Protein AF-A0A3D4M1Z3-F1 (afdb_monomer_lite)

Sequence (120 aa):
MRFWILLCAFPLLVLTSSMHLNQAAPEGEWHFAAIHNGVKFYWREDPSWHFLEIKAENSSVSYINYEYGFTVWVGTSAVYSGKNQWVRLRSRDKNIIRISKEFQGITRVKLENIKVERYS

Foldseek 3Di:
DDDPPPPVVVVVVVVVVVVVQQDQDDAPDWAWADADPQKTKTWHQHPVNFWIKIWIADQDFQKKWKWKKKWWDARNDTDDIDGTDTDMDGNPDRDIDIDGDDDDRTRHMYIHPMDMDTDD

Radius of gyration: 20.13 Å; chains: 1; bounding box: 66×42×36 Å

Structure (mmCIF, N/CA/C/O backbone):
data_AF-A0A3D4M1Z3-F1
#
_entry.id   AF-A0A3D4M1Z3-F1
#
loop_
_atom_site.group_PDB
_atom_site.id
_atom_site.type_symbol
_atom_site.label_atom_id
_atom_site.label_alt_id
_atom_site.label_comp_id
_atom_site.label_asym_id
_atom_site.label_entity_id
_atom_site.label_seq_id
_atom_site.pdbx_PDB_ins_code
_atom_site.Cartn_x
_atom_site.Cartn_y
_atom_site.Cartn_z
_atom_site.occupancy
_atom_site.B_iso_or_equiv
_atom_site.auth_seq_id
_atom_site.auth_comp_id
_atom_site.auth_asym_id
_atom_site.auth_atom_id
_atom_site.pdbx_PDB_model_num
ATOM 1 N N . MET A 1 1 ? 51.719 29.929 -4.946 1.00 41.12 1 MET A N 1
ATOM 2 C CA . MET A 1 1 ? 51.054 29.075 -5.958 1.00 41.12 1 MET A CA 1
ATOM 3 C C . MET A 1 1 ? 50.302 27.913 -5.292 1.00 41.12 1 MET A C 1
ATOM 5 O O . MET A 1 1 ? 50.849 26.824 -5.280 1.00 41.12 1 MET A O 1
ATOM 9 N N . ARG A 1 2 ? 49.104 28.108 -4.704 1.00 51.78 2 ARG A N 1
ATOM 10 C CA . ARG A 1 2 ? 48.219 27.024 -4.187 1.00 51.78 2 ARG A CA 1
ATOM 11 C C . ARG A 1 2 ? 46.775 27.550 -3.999 1.00 51.78 2 ARG A C 1
ATOM 13 O O . ARG A 1 2 ? 46.445 27.929 -2.888 1.00 51.78 2 ARG A O 1
ATOM 20 N N . PHE A 1 3 ? 45.950 27.673 -5.053 1.00 53.94 3 PHE A N 1
ATOM 21 C CA . PHE A 1 3 ? 44.550 28.157 -4.909 1.00 53.94 3 PHE A CA 1
ATOM 22 C C . PHE A 1 3 ? 43.588 27.766 -6.062 1.00 53.94 3 PHE A C 1
ATOM 24 O O . PHE A 1 3 ? 42.717 28.543 -6.428 1.00 53.94 3 PHE A O 1
ATOM 31 N N . TRP A 1 4 ? 43.728 26.570 -6.656 1.00 52.28 4 TRP A N 1
ATOM 32 C CA . TRP A 1 4 ? 42.890 26.150 -7.805 1.00 52.28 4 TRP A CA 1
ATOM 33 C C . TRP A 1 4 ? 42.293 24.733 -7.711 1.00 52.28 4 TRP A C 1
ATOM 35 O O . TRP A 1 4 ? 41.740 24.242 -8.686 1.00 52.28 4 TRP A O 1
ATOM 45 N N . ILE A 1 5 ? 42.370 24.060 -6.557 1.00 58.66 5 ILE A N 1
ATOM 46 C CA . ILE A 1 5 ? 41.880 22.669 -6.422 1.00 58.66 5 ILE A CA 1
ATOM 47 C C . ILE A 1 5 ? 40.444 22.601 -5.865 1.00 58.66 5 ILE A C 1
ATOM 49 O O . ILE A 1 5 ? 39.754 21.608 -6.065 1.00 58.66 5 ILE A O 1
ATOM 53 N N . LEU A 1 6 ? 39.931 23.668 -5.239 1.00 53.19 6 LEU A N 1
ATOM 54 C CA . LEU A 1 6 ? 38.596 23.634 -4.621 1.00 53.19 6 LEU A CA 1
ATOM 55 C C . LEU A 1 6 ? 37.416 23.923 -5.567 1.00 53.19 6 LEU A C 1
ATOM 57 O O . LEU A 1 6 ? 36.280 23.663 -5.184 1.00 53.19 6 LEU A O 1
ATOM 61 N N . LEU A 1 7 ? 37.641 24.417 -6.791 1.00 53.91 7 LEU A N 1
ATOM 62 C CA . LEU A 1 7 ? 36.534 24.812 -7.679 1.00 53.91 7 LEU A CA 1
ATOM 63 C C . LEU A 1 7 ? 35.948 23.659 -8.518 1.00 53.91 7 LEU A C 1
ATOM 65 O O . LEU A 1 7 ? 34.826 23.770 -9.002 1.00 53.91 7 LEU A O 1
ATOM 69 N N . CYS A 1 8 ? 36.661 22.536 -8.660 1.00 54.31 8 CYS A N 1
ATOM 70 C CA . CYS A 1 8 ? 36.213 21.401 -9.484 1.00 54.31 8 CYS A CA 1
ATOM 71 C C . CYS A 1 8 ? 35.413 20.337 -8.713 1.00 54.31 8 CYS A C 1
ATOM 73 O O . CYS A 1 8 ? 34.845 19.441 -9.331 1.00 54.31 8 CYS A O 1
ATOM 75 N N . ALA A 1 9 ? 35.343 20.419 -7.380 1.00 54.28 9 ALA A N 1
ATOM 76 C CA . ALA A 1 9 ? 34.609 19.452 -6.555 1.00 54.28 9 ALA A CA 1
ATOM 77 C C . ALA A 1 9 ? 33.126 19.820 -6.351 1.00 54.28 9 ALA A C 1
ATOM 79 O O . ALA A 1 9 ? 32.312 18.960 -6.021 1.00 54.28 9 ALA A O 1
ATOM 80 N N . PHE A 1 10 ? 32.753 21.084 -6.573 1.00 51.66 10 PHE A N 1
ATOM 81 C CA . PHE A 1 10 ? 31.388 21.568 -6.353 1.00 51.66 10 PHE A CA 1
ATOM 82 C C . PHE A 1 10 ? 30.344 21.051 -7.371 1.00 51.66 10 PHE A C 1
ATOM 84 O O . PHE A 1 10 ? 29.249 20.697 -6.941 1.00 51.66 10 PHE A O 1
ATOM 91 N N . PRO A 1 11 ? 30.633 20.910 -8.684 1.00 51.91 11 PRO A N 1
ATOM 92 C CA . PRO A 1 11 ? 29.634 20.410 -9.631 1.00 51.91 11 PRO A CA 1
ATOM 93 C C . PRO A 1 11 ? 29.383 18.896 -9.527 1.00 51.91 11 PRO A C 1
ATOM 95 O O . PRO A 1 11 ? 28.289 18.440 -9.849 1.00 51.91 11 PRO A O 1
ATOM 98 N N . LEU A 1 12 ? 30.346 18.109 -9.029 1.00 51.38 12 LEU A N 1
ATOM 99 C CA . LEU A 1 12 ? 30.178 16.657 -8.854 1.00 51.38 12 LEU A CA 1
ATOM 100 C C . LEU A 1 12 ? 29.260 16.297 -7.672 1.00 51.38 12 LEU A C 1
ATOM 102 O O . LEU A 1 12 ? 28.580 15.276 -7.723 1.00 51.38 12 LEU A O 1
ATOM 106 N N . LEU A 1 13 ? 29.177 17.151 -6.647 1.00 50.81 13 LEU A N 1
ATOM 107 C CA . LEU A 1 13 ? 28.270 16.965 -5.504 1.00 50.81 13 LEU A CA 1
ATOM 108 C C . LEU A 1 13 ? 26.805 17.317 -5.819 1.00 50.81 13 LEU A C 1
ATOM 110 O O . LEU A 1 13 ? 25.902 16.843 -5.134 1.00 50.81 13 LEU A O 1
ATOM 114 N N . VAL A 1 14 ? 26.546 18.112 -6.863 1.00 53.59 14 VAL A N 1
ATOM 115 C CA . VAL A 1 14 ? 25.174 18.464 -7.282 1.00 53.59 14 VAL A CA 1
ATOM 116 C C . VAL A 1 14 ? 24.534 17.348 -8.124 1.00 53.59 14 VAL A C 1
ATOM 118 O O . VAL A 1 14 ? 23.316 17.195 -8.126 1.00 53.59 14 VAL A O 1
ATOM 121 N N . LEU A 1 15 ? 25.334 16.511 -8.795 1.00 49.81 15 LEU A N 1
ATOM 122 C CA . LEU A 1 15 ? 24.823 15.404 -9.616 1.00 49.81 15 LEU A CA 1
ATOM 123 C C . LEU A 1 15 ? 24.360 14.187 -8.799 1.00 49.81 15 LEU A C 1
ATOM 125 O O . LEU A 1 15 ? 23.435 13.495 -9.221 1.00 49.81 15 LEU A O 1
ATOM 129 N N . THR A 1 16 ? 24.936 13.928 -7.621 1.00 51.72 16 THR A N 1
ATOM 130 C CA . THR A 1 16 ? 24.569 12.745 -6.818 1.00 51.72 16 THR A CA 1
ATOM 131 C C . THR A 1 16 ? 23.274 12.919 -6.025 1.00 51.72 16 THR A C 1
ATOM 133 O O . THR A 1 16 ? 22.585 11.934 -5.772 1.00 51.72 16 THR A O 1
ATOM 136 N N . SER A 1 17 ? 22.867 14.149 -5.696 1.00 46.12 17 SER A N 1
ATOM 137 C CA . SER A 1 17 ? 21.604 14.412 -4.983 1.00 46.12 17 SER A CA 1
ATOM 138 C C . SER A 1 17 ? 20.357 14.178 -5.849 1.00 46.12 17 SER A C 1
ATOM 140 O O . SER A 1 17 ? 19.280 13.910 -5.321 1.00 46.12 17 SER A O 1
ATOM 142 N N . SER A 1 18 ? 20.505 14.198 -7.177 1.00 43.78 18 SER A N 1
ATOM 143 C CA . SER A 1 18 ? 19.412 13.941 -8.129 1.00 43.78 18 SER A CA 1
ATOM 144 C C . SER A 1 18 ? 19.185 12.448 -8.400 1.00 43.78 18 SER A C 1
ATOM 146 O O . SER A 1 18 ? 18.124 12.057 -8.882 1.00 43.78 18 SER A O 1
ATOM 148 N N . MET A 1 19 ? 20.164 11.593 -8.080 1.00 42.66 19 MET A N 1
ATOM 149 C CA . MET A 1 19 ? 20.094 10.146 -8.325 1.00 42.66 19 MET A CA 1
ATOM 150 C C . MET A 1 19 ? 19.332 9.366 -7.242 1.00 42.66 19 MET A C 1
ATOM 152 O O . MET A 1 19 ? 19.122 8.166 -7.385 1.00 42.66 19 MET A O 1
ATOM 156 N N . HIS A 1 20 ? 18.859 10.028 -6.183 1.00 46.31 20 HIS A N 1
ATOM 157 C CA . HIS A 1 20 ? 18.032 9.402 -5.141 1.00 46.31 20 HIS A CA 1
ATOM 158 C C . HIS A 1 20 ? 16.519 9.496 -5.388 1.00 46.31 20 HIS A C 1
ATOM 160 O O . HIS A 1 20 ? 15.736 9.112 -4.525 1.00 46.31 20 HIS A O 1
ATOM 166 N N . LEU A 1 21 ? 16.080 9.989 -6.551 1.00 48.12 21 LEU A N 1
ATOM 167 C CA . LEU A 1 21 ? 14.688 10.416 -6.740 1.00 48.12 21 LEU A CA 1
ATOM 168 C C . LEU A 1 21 ? 13.778 9.479 -7.543 1.00 48.12 21 LEU A C 1
ATOM 170 O O . LEU A 1 21 ? 12.629 9.832 -7.771 1.00 48.12 21 LEU A O 1
ATOM 174 N N . ASN A 1 22 ? 14.225 8.287 -7.938 1.00 45.84 22 ASN A N 1
ATOM 175 C CA . ASN A 1 22 ? 13.355 7.305 -8.606 1.00 45.84 22 ASN A CA 1
ATOM 176 C C . ASN A 1 22 ? 13.859 5.870 -8.409 1.00 45.84 22 ASN A C 1
ATOM 178 O O . ASN A 1 22 ? 13.903 5.079 -9.350 1.00 45.84 22 ASN A O 1
ATOM 182 N N . GLN A 1 23 ? 14.287 5.520 -7.196 1.00 56.81 23 GLN A N 1
ATOM 183 C CA . GLN A 1 23 ? 14.543 4.112 -6.925 1.00 56.81 23 GLN A CA 1
ATOM 184 C C . GLN A 1 23 ? 13.189 3.400 -6.850 1.00 56.81 23 GLN A C 1
ATOM 186 O O . GLN A 1 23 ? 12.372 3.702 -5.979 1.00 56.81 23 GLN A O 1
ATOM 191 N N . ALA A 1 24 ? 12.933 2.513 -7.817 1.00 59.75 24 ALA A N 1
ATOM 192 C CA . ALA A 1 24 ? 11.803 1.596 -7.762 1.00 59.75 24 ALA A CA 1
ATOM 193 C C . ALA A 1 24 ? 11.844 0.856 -6.424 1.00 59.75 24 ALA A C 1
ATOM 195 O O . ALA A 1 24 ? 12.926 0.506 -5.938 1.00 59.75 24 ALA A O 1
ATOM 196 N N . ALA A 1 25 ? 10.680 0.690 -5.802 1.00 65.69 25 ALA A N 1
ATOM 197 C CA . ALA A 1 25 ? 10.613 0.067 -4.496 1.00 65.69 25 ALA A CA 1
ATOM 198 C C . ALA A 1 25 ? 11.168 -1.367 -4.615 1.00 65.69 25 ALA A C 1
ATOM 200 O O . ALA A 1 25 ? 10.724 -2.094 -5.506 1.00 65.69 25 ALA A O 1
ATOM 201 N N . PRO A 1 26 ? 12.153 -1.771 -3.791 1.00 65.75 26 PRO A N 1
ATOM 202 C CA . PRO A 1 26 ? 12.731 -3.103 -3.889 1.00 65.75 26 PRO A CA 1
ATOM 203 C C . PRO A 1 26 ? 11.647 -4.175 -3.728 1.00 65.75 26 PRO A C 1
ATOM 205 O O . PRO A 1 26 ? 10.766 -4.080 -2.866 1.00 65.75 26 PRO A O 1
ATOM 208 N N . GLU A 1 27 ? 11.702 -5.166 -4.614 1.00 68.94 27 GLU A N 1
ATOM 209 C CA . GLU A 1 27 ? 10.706 -6.227 -4.755 1.00 68.94 27 GLU A CA 1
ATOM 210 C C . GLU A 1 27 ? 10.587 -7.087 -3.493 1.00 68.94 27 GLU A C 1
ATOM 212 O O . GLU A 1 27 ? 11.559 -7.324 -2.777 1.00 68.94 27 GLU A O 1
ATOM 217 N N . GLY A 1 28 ? 9.378 -7.586 -3.216 1.00 75.88 28 GLY A N 1
ATOM 218 C CA . GLY A 1 28 ? 9.116 -8.498 -2.098 1.00 75.88 28 GLY A CA 1
ATOM 219 C C . GLY A 1 28 ? 9.141 -7.862 -0.699 1.00 75.88 28 GLY A C 1
ATOM 220 O O . GLY A 1 28 ? 8.600 -8.460 0.244 1.00 75.88 28 GLY A O 1
ATOM 22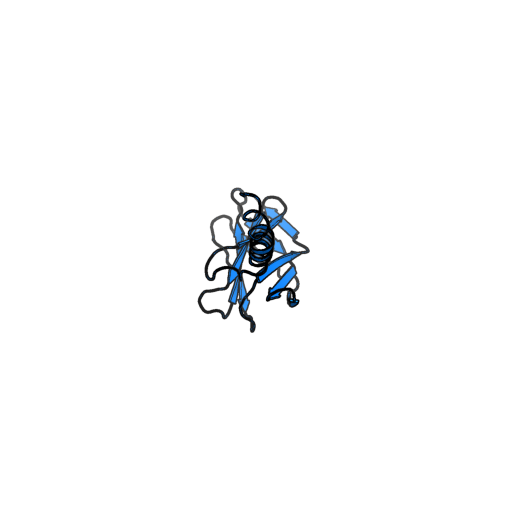1 N N . GLU A 1 29 ? 9.687 -6.653 -0.554 1.00 85.81 29 GLU A N 1
ATOM 222 C CA . GLU A 1 29 ? 9.714 -5.898 0.699 1.00 85.81 29 GLU A CA 1
ATOM 223 C C . GLU A 1 29 ? 8.428 -5.100 0.930 1.00 85.81 29 GLU A C 1
ATOM 225 O O . GLU A 1 29 ? 7.815 -4.576 0.005 1.00 85.81 29 GLU A O 1
ATOM 230 N N . TRP A 1 30 ? 8.006 -5.009 2.194 1.00 88.88 30 TRP A N 1
ATOM 231 C CA . TRP A 1 30 ? 6.840 -4.219 2.585 1.00 88.88 30 TRP A CA 1
ATOM 232 C C . TRP A 1 30 ? 7.199 -2.742 2.714 1.00 88.88 30 TRP A C 1
ATOM 234 O O . TRP A 1 30 ? 7.969 -2.350 3.589 1.00 88.88 30 TRP A O 1
ATOM 244 N N . HIS A 1 31 ? 6.542 -1.918 1.910 1.00 90.12 31 HIS A N 1
ATOM 245 C CA . HIS A 1 31 ? 6.688 -0.471 1.886 1.00 90.12 31 HIS A CA 1
ATOM 246 C C . HIS A 1 31 ? 5.539 0.192 2.631 1.00 90.12 31 HIS A C 1
ATOM 248 O O . HIS A 1 31 ? 4.377 -0.192 2.491 1.00 90.12 31 HIS A O 1
ATOM 254 N N . PHE A 1 32 ? 5.842 1.206 3.436 1.00 88.50 32 PHE A N 1
ATOM 255 C CA . PHE A 1 32 ? 4.810 1.960 4.140 1.00 88.50 32 PHE A CA 1
ATOM 256 C C . PHE A 1 32 ? 3.957 2.762 3.148 1.00 88.50 32 PHE A C 1
ATOM 258 O O . PHE A 1 32 ? 4.484 3.483 2.302 1.00 88.50 32 PHE A O 1
ATOM 265 N N . ALA A 1 33 ? 2.634 2.653 3.271 1.00 87.62 33 ALA A N 1
ATOM 266 C CA . ALA A 1 33 ? 1.681 3.409 2.462 1.00 87.62 33 ALA A CA 1
ATOM 267 C C . ALA A 1 33 ? 1.034 4.550 3.255 1.00 87.62 33 ALA A C 1
ATOM 269 O O . ALA A 1 33 ? 1.012 5.692 2.796 1.00 87.62 33 ALA A O 1
ATOM 270 N N . ALA A 1 34 ? 0.449 4.235 4.414 1.00 87.69 34 ALA A N 1
ATOM 271 C CA . ALA A 1 34 ? -0.342 5.186 5.188 1.00 87.69 34 ALA A CA 1
ATOM 272 C C . ALA A 1 34 ? -0.567 4.713 6.63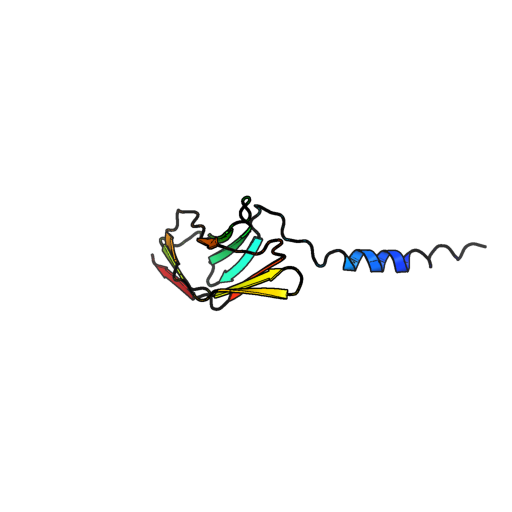0 1.00 87.69 34 ALA A C 1
ATOM 274 O O . ALA A 1 34 ? -0.445 3.531 6.951 1.00 87.69 34 ALA A O 1
ATOM 275 N N . ILE A 1 35 ? -0.976 5.642 7.492 1.00 89.31 35 ILE A N 1
ATOM 276 C CA . ILE A 1 35 ? -1.538 5.344 8.809 1.00 89.31 35 ILE A CA 1
ATOM 277 C C . ILE A 1 35 ? -2.888 6.045 8.936 1.00 89.31 35 ILE A C 1
ATOM 279 O O . ILE A 1 35 ? -3.012 7.223 8.606 1.00 89.31 35 ILE A O 1
ATOM 283 N N . HIS A 1 36 ? -3.906 5.324 9.399 1.00 86.94 36 HIS A N 1
ATOM 284 C CA . HIS A 1 36 ? -5.235 5.891 9.606 1.00 86.94 36 HIS A CA 1
ATOM 285 C C . HIS A 1 36 ? -5.912 5.257 10.815 1.00 86.94 36 HIS A C 1
ATOM 287 O O . HIS A 1 36 ? -5.936 4.033 10.939 1.00 86.94 36 HIS A O 1
ATOM 293 N N . ASN A 1 37 ? -6.437 6.090 11.720 1.00 85.25 37 ASN A N 1
ATOM 294 C CA . ASN A 1 37 ? -7.040 5.664 12.985 1.00 85.25 37 ASN A CA 1
ATOM 295 C C . ASN A 1 37 ? -6.201 4.596 13.702 1.00 85.25 37 ASN A C 1
ATOM 297 O O . ASN A 1 37 ? -6.750 3.601 14.140 1.00 85.25 37 ASN A O 1
ATOM 301 N N . GLY A 1 38 ? -4.871 4.744 13.760 1.00 81.69 38 GLY A N 1
ATOM 302 C CA . GLY A 1 38 ? -3.961 3.790 14.413 1.00 81.69 38 GLY A CA 1
ATOM 303 C C . GLY A 1 38 ? -3.741 2.450 13.691 1.00 81.69 38 GLY A C 1
ATOM 304 O O . GLY A 1 38 ? -3.055 1.592 14.237 1.00 81.69 38 GLY A O 1
ATOM 305 N N . VAL A 1 39 ? -4.297 2.252 12.492 1.00 83.25 39 VAL A N 1
ATOM 306 C CA . VAL A 1 39 ? -3.996 1.112 11.610 1.00 83.25 39 VAL A CA 1
ATOM 307 C C . VAL A 1 39 ? -2.903 1.520 10.632 1.00 83.25 39 VAL A C 1
ATOM 309 O O . VAL A 1 39 ? -3.016 2.560 9.979 1.00 83.25 39 VAL A O 1
ATOM 312 N N . LYS A 1 40 ? -1.842 0.715 10.542 1.00 87.88 40 LYS A N 1
ATOM 313 C CA . LYS A 1 40 ? -0.744 0.932 9.594 1.00 87.88 40 LYS A CA 1
ATOM 314 C C . LYS A 1 40 ? -0.992 0.122 8.334 1.00 87.88 40 LYS A C 1
ATOM 316 O O . LYS A 1 40 ? -1.306 -1.061 8.417 1.00 87.88 40 LYS A O 1
ATOM 321 N N . PHE A 1 41 ? -0.823 0.755 7.185 1.00 87.25 41 PHE A N 1
ATOM 322 C CA . PHE A 1 41 ? -0.987 0.132 5.885 1.00 87.25 41 PHE A CA 1
ATOM 323 C C . PHE A 1 41 ? 0.345 0.069 5.160 1.00 87.25 41 PHE A C 1
ATOM 325 O O . PHE A 1 41 ? 1.102 1.044 5.118 1.00 87.25 41 PHE A O 1
ATOM 332 N N . TYR A 1 42 ? 0.584 -1.082 4.555 1.00 90.12 42 TYR A N 1
ATOM 333 C CA . TYR A 1 42 ? 1.775 -1.396 3.795 1.00 90.12 42 TYR A CA 1
ATOM 334 C C . TYR A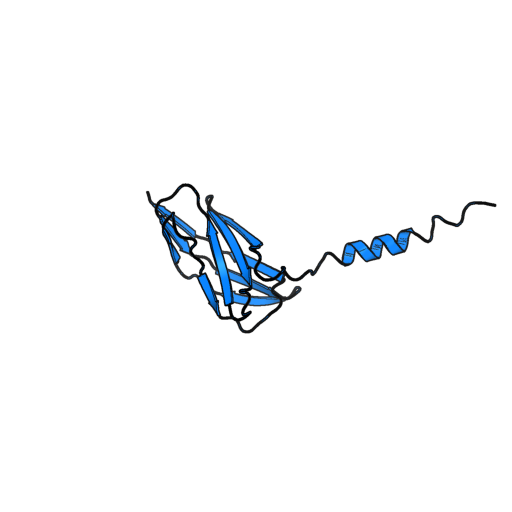 1 42 ? 1.375 -1.944 2.436 1.00 90.12 42 TYR A C 1
ATOM 336 O O . TYR A 1 42 ? 0.292 -2.509 2.277 1.00 90.12 42 TYR A O 1
ATOM 344 N N . TRP A 1 43 ? 2.269 -1.811 1.472 1.00 90.25 43 TRP A N 1
ATOM 345 C CA . TRP A 1 43 ? 2.124 -2.414 0.162 1.00 90.25 43 TRP A CA 1
ATOM 346 C C . TRP A 1 43 ? 3.429 -3.076 -0.260 1.00 90.25 43 TRP A C 1
ATOM 348 O O . TRP A 1 43 ? 4.493 -2.717 0.236 1.00 90.25 43 TRP A O 1
ATOM 358 N N . ARG A 1 44 ? 3.356 -4.041 -1.167 1.00 89.25 44 ARG A N 1
ATOM 359 C CA . ARG A 1 44 ? 4.532 -4.582 -1.844 1.00 89.25 44 ARG A CA 1
ATOM 360 C C . ARG A 1 44 ? 4.172 -5.110 -3.214 1.00 89.25 44 ARG A C 1
ATOM 362 O O . ARG A 1 44 ? 3.032 -5.499 -3.460 1.00 89.25 44 ARG A O 1
ATOM 369 N N . GLU A 1 45 ? 5.161 -5.156 -4.085 1.00 86.06 45 GLU A N 1
ATOM 370 C CA . GLU A 1 45 ? 5.064 -5.911 -5.326 1.00 86.06 45 GLU A CA 1
ATOM 371 C C . GLU A 1 45 ? 5.289 -7.395 -5.008 1.00 86.06 45 GLU A C 1
ATOM 373 O O . GLU A 1 45 ? 6.264 -7.747 -4.336 1.00 86.06 45 GLU A O 1
ATOM 378 N N . ASP A 1 46 ? 4.344 -8.253 -5.407 1.00 84.50 46 ASP A N 1
ATOM 379 C CA . ASP A 1 46 ? 4.500 -9.698 -5.242 1.00 84.50 46 ASP A CA 1
ATOM 380 C C . ASP A 1 46 ? 5.716 -10.188 -6.052 1.00 84.50 46 ASP A C 1
ATOM 382 O O . ASP A 1 46 ? 5.901 -9.716 -7.174 1.00 84.50 46 ASP A O 1
ATOM 386 N N . PRO A 1 47 ? 6.519 -11.150 -5.554 1.00 78.12 47 PRO A N 1
ATOM 387 C CA . PRO A 1 47 ? 7.690 -11.651 -6.279 1.00 78.12 47 PRO A CA 1
ATOM 388 C C . PRO A 1 47 ? 7.383 -12.295 -7.637 1.00 78.12 47 PRO A C 1
ATOM 390 O O . PRO A 1 47 ? 8.283 -12.428 -8.460 1.00 78.12 47 PRO A O 1
ATOM 393 N N . SER A 1 48 ? 6.138 -12.721 -7.888 1.00 80.12 48 SER A N 1
ATOM 394 C CA . SER A 1 48 ? 5.702 -13.192 -9.211 1.00 80.12 48 SER A CA 1
ATOM 395 C C . SER A 1 48 ? 5.310 -12.054 -10.161 1.00 80.12 48 SER A C 1
ATOM 397 O O . SER A 1 48 ? 4.970 -12.314 -11.308 1.00 80.12 48 SER A O 1
ATOM 399 N N . TRP A 1 49 ? 5.349 -10.798 -9.702 1.00 74.38 49 TRP A N 1
ATOM 400 C CA . TRP A 1 49 ? 5.035 -9.565 -10.439 1.00 74.38 49 TRP A CA 1
ATOM 401 C C . TRP A 1 49 ? 3.587 -9.420 -10.917 1.00 74.38 49 TRP A C 1
ATOM 403 O O . TRP A 1 49 ? 3.201 -8.367 -11.425 1.00 74.38 49 TRP A O 1
ATOM 413 N N . HIS A 1 50 ? 2.753 -10.437 -10.717 1.00 81.88 50 HIS A N 1
ATOM 414 C CA . HIS A 1 50 ? 1.361 -10.440 -11.160 1.00 81.88 50 HIS A CA 1
ATOM 415 C C . HIS A 1 50 ? 0.427 -9.649 -10.242 1.00 81.88 50 HIS A C 1
ATOM 417 O O . HIS A 1 50 ? -0.667 -9.258 -10.656 1.00 81.88 50 HIS A O 1
ATOM 423 N N . PHE A 1 51 ? 0.849 -9.401 -8.999 1.00 82.81 51 PHE A N 1
ATOM 424 C CA . PHE A 1 51 ? -0.003 -8.811 -7.977 1.00 82.81 51 PHE A CA 1
ATOM 425 C C . PHE A 1 51 ? 0.665 -7.636 -7.263 1.00 82.81 51 PHE A C 1
ATOM 427 O O . PHE A 1 51 ? 1.861 -7.638 -6.973 1.00 82.81 51 PHE A O 1
ATOM 434 N N . LEU A 1 52 ? -0.147 -6.633 -6.938 1.00 83.12 52 LEU A N 1
ATOM 435 C CA . LEU A 1 52 ? 0.124 -5.683 -5.867 1.00 83.12 52 LEU A CA 1
ATOM 436 C C . LEU A 1 52 ? -0.495 -6.230 -4.581 1.00 83.12 52 LEU A C 1
ATOM 438 O O . LEU A 1 52 ? -1.692 -6.518 -4.540 1.00 83.12 52 LEU A O 1
ATOM 442 N N . GLU A 1 53 ? 0.310 -6.350 -3.535 1.00 86.62 53 GLU A N 1
ATOM 443 C CA . GLU A 1 53 ? -0.141 -6.804 -2.229 1.00 86.62 53 GLU A CA 1
ATOM 444 C C . GLU A 1 53 ? -0.309 -5.620 -1.275 1.00 86.62 53 GLU A C 1
ATOM 446 O O . GLU A 1 53 ? 0.586 -4.788 -1.163 1.00 86.62 53 GLU A O 1
ATOM 451 N N . ILE A 1 54 ? -1.438 -5.547 -0.565 1.00 84.88 54 ILE A N 1
ATOM 452 C CA . ILE A 1 54 ? -1.705 -4.531 0.463 1.00 84.88 54 ILE A CA 1
ATOM 453 C C . ILE A 1 54 ? -2.006 -5.231 1.783 1.00 84.88 54 ILE A C 1
ATOM 455 O O . ILE A 1 54 ? -2.848 -6.127 1.848 1.00 84.88 54 ILE A O 1
ATOM 459 N N . LYS A 1 55 ? -1.331 -4.799 2.846 1.00 86.12 55 LYS A N 1
ATOM 460 C CA . LYS A 1 55 ? -1.461 -5.344 4.198 1.00 86.12 55 LYS A CA 1
ATOM 461 C C . LYS A 1 55 ? -1.816 -4.239 5.173 1.00 86.12 55 LYS A C 1
ATOM 463 O O . LYS A 1 55 ? -1.220 -3.166 5.143 1.00 86.12 55 LYS A O 1
ATOM 468 N N . ALA A 1 56 ? -2.741 -4.530 6.079 1.00 83.19 56 ALA A N 1
ATOM 469 C CA . ALA A 1 56 ? -3.011 -3.689 7.234 1.00 83.19 56 ALA A CA 1
ATOM 470 C C . ALA A 1 56 ? -2.523 -4.381 8.515 1.00 83.19 56 ALA A C 1
ATOM 472 O O . ALA A 1 56 ? -2.726 -5.580 8.701 1.00 83.19 56 ALA A O 1
ATOM 473 N N . GLU A 1 57 ? -1.886 -3.623 9.401 1.00 82.75 57 GLU A N 1
ATOM 474 C CA . GLU A 1 57 ? -1.437 -4.077 10.714 1.00 82.75 57 GLU A CA 1
ATOM 475 C C . GLU A 1 57 ? -2.125 -3.270 11.816 1.00 82.75 57 GLU A C 1
ATOM 477 O O . GLU A 1 57 ? -2.164 -2.034 11.784 1.00 82.75 57 GLU A O 1
ATOM 482 N N . ASN A 1 58 ? -2.664 -3.979 12.809 1.00 72.56 58 ASN A N 1
ATOM 483 C CA . ASN A 1 58 ? -3.280 -3.396 13.993 1.00 72.56 58 ASN A CA 1
ATOM 484 C C . ASN A 1 58 ? -3.015 -4.306 15.200 1.00 72.56 58 ASN A C 1
ATOM 486 O O . ASN A 1 58 ? -3.266 -5.504 15.128 1.00 72.56 58 ASN A O 1
ATOM 490 N N . SER A 1 59 ? -2.500 -3.745 16.295 1.00 60.78 59 SER A N 1
ATOM 491 C CA . SER A 1 59 ? -2.061 -4.500 17.474 1.00 60.78 59 SER A CA 1
ATOM 492 C C . SER A 1 59 ? -3.125 -4.663 18.566 1.00 60.78 59 SER A C 1
ATOM 494 O O . SER A 1 59 ? -2.847 -5.330 19.558 1.00 60.78 59 SER A O 1
ATOM 496 N N . SER A 1 60 ? -4.318 -4.065 18.435 1.00 64.50 60 SER A N 1
ATOM 497 C CA . SER A 1 60 ? -5.245 -3.933 19.576 1.00 64.50 60 SER A CA 1
ATOM 498 C C . SER A 1 60 ? -6.735 -4.187 19.304 1.00 64.50 60 SER A C 1
ATOM 500 O O . SER A 1 60 ? -7.551 -3.931 20.186 1.00 64.50 60 SER A O 1
ATOM 502 N N . VAL A 1 61 ? -7.132 -4.685 18.126 1.00 61.41 61 VAL A N 1
ATOM 503 C CA . VAL A 1 61 ? -8.560 -4.828 17.752 1.00 61.41 61 VAL A CA 1
ATOM 504 C C . VAL A 1 61 ? -8.867 -6.229 17.225 1.00 61.41 61 VAL A C 1
ATOM 506 O O . VAL A 1 61 ? -8.134 -6.697 16.358 1.00 61.41 61 VAL A O 1
ATOM 509 N N . SER A 1 62 ? -9.952 -6.863 17.700 1.00 66.06 62 SER A N 1
ATOM 510 C CA . SER A 1 62 ? -10.411 -8.212 17.312 1.00 66.06 62 SER A CA 1
ATOM 511 C C . SER A 1 62 ? -10.732 -8.328 15.821 1.00 66.06 62 SER A C 1
ATOM 513 O O . SER A 1 62 ? -10.354 -9.315 15.179 1.00 66.06 62 SER A O 1
ATOM 515 N N . TYR A 1 63 ? -11.382 -7.309 15.250 1.00 70.69 63 TYR A N 1
ATOM 516 C CA . TYR A 1 63 ? -11.583 -7.192 13.809 1.00 70.69 63 TYR A CA 1
ATOM 517 C C . TYR A 1 63 ? -11.637 -5.739 13.317 1.00 70.69 63 TYR A C 1
ATOM 519 O O . TYR A 1 63 ? -12.111 -4.841 14.014 1.00 70.69 63 TYR A O 1
ATOM 527 N N . ILE A 1 64 ? -11.146 -5.511 12.096 1.00 72.75 64 ILE A N 1
ATOM 528 C CA . ILE A 1 64 ? -11.245 -4.229 11.392 1.00 72.75 64 ILE A CA 1
ATOM 529 C C . ILE A 1 64 ? -11.932 -4.430 10.046 1.00 72.75 64 ILE A C 1
ATOM 531 O O . ILE A 1 64 ? -11.514 -5.274 9.257 1.00 72.75 64 ILE A O 1
ATOM 535 N N . ASN A 1 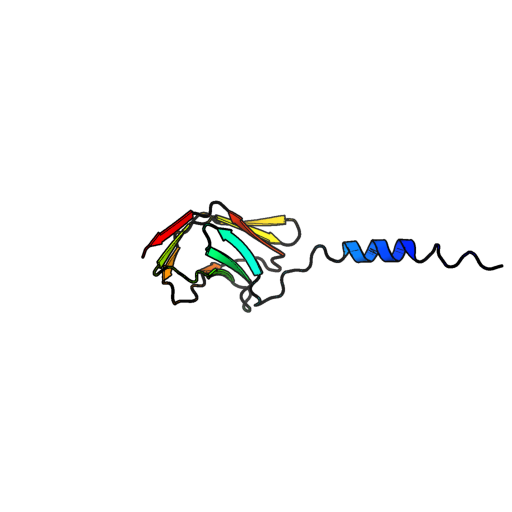65 ? -12.979 -3.659 9.773 1.00 82.19 65 ASN A N 1
ATOM 536 C CA . ASN A 1 65 ? -13.418 -3.445 8.399 1.00 82.19 65 ASN A CA 1
ATOM 537 C C . ASN A 1 65 ? -12.743 -2.172 7.912 1.00 82.19 65 ASN A C 1
ATOM 539 O O . ASN A 1 65 ? -12.709 -1.174 8.633 1.00 82.19 65 ASN A O 1
ATOM 543 N N . TYR A 1 66 ? -12.208 -2.191 6.703 1.00 75.88 66 TYR A N 1
ATOM 544 C CA . TYR A 1 66 ? -11.682 -0.979 6.110 1.00 75.88 66 TYR A CA 1
ATOM 545 C C . TYR A 1 66 ? -12.009 -0.896 4.629 1.00 75.88 66 TYR A C 1
ATOM 547 O O . TYR A 1 66 ? -12.039 -1.896 3.917 1.00 75.88 66 TYR A O 1
ATOM 555 N N . GLU A 1 67 ? -12.274 0.326 4.198 1.00 84.44 67 GLU A N 1
ATOM 556 C CA . GLU A 1 67 ? -12.515 0.714 2.817 1.00 84.44 67 GLU A CA 1
ATOM 557 C C . GLU A 1 67 ? -11.386 1.659 2.433 1.00 84.44 67 GLU A C 1
ATOM 559 O O . GLU A 1 67 ? -11.027 2.536 3.218 1.00 84.44 67 GLU A O 1
ATOM 564 N N . TYR A 1 68 ? -10.801 1.484 1.257 1.00 79.69 68 TYR A N 1
ATOM 565 C CA . TYR A 1 68 ? -9.783 2.402 0.768 1.00 79.69 68 TYR A CA 1
ATOM 566 C C . TYR A 1 68 ? -9.807 2.467 -0.755 1.00 79.69 68 TYR A C 1
ATOM 568 O O . TYR A 1 68 ? -10.029 1.467 -1.441 1.00 79.69 68 TYR A O 1
ATOM 576 N N . GLY A 1 69 ? -9.549 3.660 -1.274 1.00 85.44 69 GLY A N 1
ATOM 577 C CA . GLY A 1 69 ? -9.078 3.854 -2.632 1.00 85.44 69 GLY A CA 1
ATOM 578 C C . GLY A 1 69 ? -7.559 3.776 -2.652 1.00 85.44 69 GLY A C 1
ATOM 579 O O . GLY A 1 69 ? -6.886 3.969 -1.635 1.00 85.44 69 GLY A O 1
ATOM 580 N N . PHE A 1 70 ? -6.997 3.497 -3.815 1.00 86.50 70 PHE A N 1
ATOM 581 C CA . PHE A 1 70 ? -5.555 3.530 -3.988 1.00 86.50 70 PHE A CA 1
ATOM 582 C C . PHE A 1 70 ? -5.210 4.029 -5.376 1.00 86.50 70 PHE A C 1
ATOM 584 O O . PHE A 1 70 ? -5.933 3.776 -6.338 1.00 86.50 70 PHE A O 1
ATOM 591 N N . THR A 1 71 ? -4.078 4.710 -5.462 1.00 89.00 71 THR A N 1
ATOM 592 C CA . THR A 1 71 ? -3.449 5.073 -6.725 1.00 89.00 71 THR A CA 1
ATOM 593 C C . THR A 1 71 ? -2.038 4.492 -6.737 1.00 89.00 71 THR A C 1
ATOM 595 O O . THR A 1 71 ? -1.401 4.354 -5.687 1.00 89.00 71 THR A O 1
ATOM 598 N N . VAL A 1 72 ? -1.572 4.089 -7.912 1.00 87.31 72 VAL A N 1
ATOM 599 C CA . VAL A 1 72 ? -0.269 3.467 -8.133 1.00 87.31 72 VAL A CA 1
ATOM 600 C C . VAL A 1 72 ? 0.511 4.289 -9.145 1.00 87.31 72 VAL A C 1
ATOM 602 O O . VAL A 1 72 ? -0.042 4.725 -10.155 1.00 87.31 72 VAL A O 1
ATOM 605 N N . TRP A 1 73 ? 1.797 4.484 -8.873 1.00 89.88 73 TRP A N 1
ATOM 606 C CA . TRP A 1 73 ? 2.716 5.226 -9.724 1.00 89.88 73 TRP A CA 1
ATOM 607 C C . TRP A 1 73 ? 3.863 4.339 -10.200 1.00 89.88 73 TRP A C 1
ATOM 609 O O . TRP A 1 73 ? 4.375 3.509 -9.446 1.00 89.88 73 TRP A O 1
ATOM 619 N N . VAL A 1 74 ? 4.281 4.573 -11.443 1.00 87.75 74 VAL A N 1
ATOM 620 C CA . VAL A 1 74 ? 5.516 4.055 -12.042 1.00 87.75 74 VAL A CA 1
ATOM 621 C C . VAL A 1 74 ? 6.326 5.270 -12.490 1.00 87.75 74 VAL A C 1
ATOM 623 O O . VAL A 1 74 ? 5.852 6.098 -13.274 1.00 87.75 74 VAL A O 1
ATOM 626 N N . GLY A 1 75 ? 7.521 5.442 -11.923 1.00 86.06 75 GLY A N 1
ATOM 627 C CA . GLY A 1 75 ? 8.243 6.713 -12.005 1.00 86.06 75 GLY A CA 1
ATOM 628 C C . GLY A 1 75 ? 7.420 7.846 -11.383 1.00 86.06 75 GLY A C 1
ATOM 629 O O . GLY A 1 75 ? 7.001 7.762 -10.228 1.00 86.06 75 GLY A O 1
ATOM 630 N N . THR A 1 76 ? 7.153 8.891 -12.168 1.00 86.75 76 THR A N 1
ATOM 631 C CA . THR A 1 76 ? 6.341 10.056 -11.772 1.00 86.75 76 THR A CA 1
ATOM 632 C C . THR A 1 76 ? 4.890 9.993 -12.258 1.00 86.75 76 THR A C 1
ATOM 634 O O . THR A 1 76 ? 4.093 10.866 -11.914 1.00 86.75 76 THR A O 1
ATOM 637 N N . SER A 1 77 ? 4.524 8.972 -13.037 1.00 87.94 77 SER A N 1
ATOM 638 C CA . SER A 1 77 ? 3.207 8.870 -13.673 1.00 87.94 77 SER A CA 1
ATOM 639 C C . SER A 1 77 ? 2.274 7.970 -12.871 1.00 87.94 77 SER A C 1
ATOM 641 O O . SER A 1 77 ? 2.650 6.859 -12.501 1.00 87.94 77 SER A O 1
ATOM 643 N N . ALA A 1 78 ? 1.052 8.438 -12.612 1.00 88.19 78 ALA A N 1
ATOM 644 C CA . ALA A 1 78 ? -0.007 7.603 -12.052 1.00 88.19 78 ALA A CA 1
ATOM 645 C C . ALA A 1 78 ? -0.518 6.658 -13.146 1.00 88.19 78 ALA A C 1
ATOM 647 O O . ALA A 1 78 ? -0.979 7.119 -14.188 1.00 88.19 78 ALA A O 1
ATOM 648 N N . VAL A 1 79 ? -0.418 5.350 -12.918 1.00 87.81 79 VAL A N 1
ATOM 649 C CA . VAL A 1 79 ? -0.740 4.323 -13.925 1.00 87.81 79 VAL A CA 1
ATOM 650 C C . VAL A 1 79 ? -2.028 3.572 -13.623 1.00 87.81 79 VAL A C 1
ATOM 652 O O . VAL A 1 79 ? -2.616 2.973 -14.517 1.00 87.81 79 VAL A O 1
ATOM 655 N N . TYR A 1 80 ? -2.482 3.594 -12.370 1.00 83.19 80 TYR A N 1
ATOM 656 C CA . TYR A 1 80 ? -3.674 2.863 -11.969 1.00 83.19 80 TYR A CA 1
ATOM 657 C C . TYR A 1 80 ? -4.308 3.470 -10.726 1.00 83.19 80 TYR A C 1
ATOM 659 O O . TYR A 1 80 ? -3.604 3.834 -9.785 1.00 83.19 80 TYR A O 1
ATOM 667 N N . SER A 1 81 ? -5.638 3.525 -10.708 1.00 83.44 81 SER A N 1
ATOM 668 C CA . SER A 1 81 ? -6.419 3.924 -9.540 1.00 83.44 81 SER A CA 1
ATOM 669 C C . SER A 1 81 ? -7.582 2.958 -9.356 1.00 83.44 81 SER A C 1
ATOM 671 O O . SER A 1 81 ? -8.419 2.810 -10.244 1.00 83.44 81 SER A O 1
ATOM 673 N N . GLY A 1 82 ? -7.645 2.309 -8.197 1.00 76.38 82 GLY A N 1
ATOM 674 C CA . GLY A 1 82 ? -8.735 1.411 -7.831 1.00 76.38 82 GLY A CA 1
ATOM 675 C C . GLY A 1 82 ? -9.676 2.056 -6.818 1.00 76.38 82 GLY A C 1
ATOM 676 O O . GLY A 1 82 ? -9.242 2.793 -5.928 1.00 76.38 82 GLY A O 1
ATOM 677 N N . LYS A 1 83 ? -10.979 1.774 -6.946 1.00 72.62 83 LYS A N 1
ATOM 678 C CA . LYS A 1 83 ? -12.001 2.232 -5.994 1.00 72.62 83 LYS A CA 1
ATOM 679 C C . LYS A 1 83 ? -12.356 1.152 -4.969 1.00 72.62 83 LYS A C 1
ATOM 681 O O . LYS A 1 83 ? -12.557 -0.007 -5.316 1.00 72.62 83 LYS A O 1
ATOM 686 N N . ASN A 1 84 ? -12.457 1.619 -3.727 1.00 61.97 84 ASN A N 1
ATOM 687 C CA . ASN A 1 84 ? -13.160 1.120 -2.549 1.00 61.97 84 ASN A CA 1
ATOM 688 C C . ASN A 1 84 ? -13.687 -0.322 -2.585 1.00 61.97 84 ASN A C 1
ATOM 690 O O . ASN A 1 84 ? -14.849 -0.572 -2.907 1.00 61.97 84 ASN A O 1
ATOM 694 N N . GLN A 1 85 ? -12.853 -1.255 -2.126 1.00 63.62 85 GLN A N 1
ATOM 695 C CA . GLN A 1 85 ? -13.318 -2.555 -1.650 1.00 63.62 85 GLN A CA 1
ATOM 696 C C . GLN A 1 85 ? -13.324 -2.560 -0.124 1.00 63.62 85 GLN A C 1
ATOM 698 O O . GLN A 1 85 ? -12.347 -2.161 0.511 1.00 63.62 85 GLN A O 1
ATOM 703 N N . TRP A 1 86 ? -14.435 -3.013 0.456 1.00 68.88 86 TRP A N 1
ATOM 704 C CA . TRP A 1 86 ? -14.514 -3.286 1.884 1.00 68.88 86 TRP A CA 1
ATOM 705 C C . TRP A 1 86 ? -13.801 -4.591 2.177 1.00 68.88 86 TRP A C 1
ATOM 707 O O . TRP A 1 86 ? -14.200 -5.649 1.688 1.00 68.88 86 TRP A O 1
ATOM 717 N N . VAL A 1 87 ? -12.764 -4.519 3.000 1.00 72.25 87 VAL A N 1
ATOM 718 C CA . VAL A 1 87 ? -12.019 -5.699 3.416 1.00 72.25 87 VAL A CA 1
ATOM 719 C C . VAL A 1 87 ? -12.137 -5.856 4.922 1.00 72.25 87 VAL A C 1
ATOM 721 O O . VAL A 1 87 ? -11.881 -4.934 5.696 1.00 72.25 87 VAL A O 1
ATOM 724 N N . ARG A 1 88 ? -12.580 -7.045 5.333 1.00 70.19 88 ARG A N 1
ATOM 725 C CA . ARG A 1 88 ? -12.733 -7.441 6.732 1.00 70.19 88 ARG A CA 1
ATOM 726 C C . ARG A 1 88 ? -11.511 -8.231 7.173 1.00 70.19 88 ARG A C 1
ATOM 728 O O . ARG A 1 88 ? -11.226 -9.274 6.595 1.00 70.19 88 ARG A O 1
ATOM 735 N N . LEU A 1 89 ? -10.835 -7.776 8.225 1.00 70.81 89 LEU A N 1
ATOM 736 C CA . LEU A 1 89 ? -9.689 -8.463 8.823 1.00 70.81 89 LEU A CA 1
ATOM 737 C C . LEU A 1 89 ? -9.981 -8.852 10.257 1.00 70.81 89 LEU A C 1
ATOM 739 O O . LEU A 1 89 ? -10.559 -8.070 11.008 1.00 70.81 89 LEU A O 1
ATOM 743 N N . ARG A 1 90 ? -9.500 -10.026 10.663 1.00 65.31 90 ARG A N 1
ATOM 744 C CA . ARG A 1 90 ? -9.378 -10.399 12.075 1.00 65.31 90 ARG A CA 1
ATOM 745 C C . ARG A 1 90 ? -7.958 -10.122 12.567 1.00 65.31 90 ARG A C 1
ATOM 747 O O . ARG A 1 90 ? -6.995 -10.339 11.840 1.00 65.31 90 ARG A O 1
ATOM 754 N N . SER A 1 91 ? -7.859 -9.697 13.824 1.00 58.94 91 SER A N 1
ATOM 755 C CA . SER A 1 91 ? -6.660 -9.273 14.575 1.00 58.94 91 SER A CA 1
ATOM 756 C C . SER A 1 91 ? -5.411 -10.147 14.433 1.00 58.94 91 SER A C 1
ATOM 758 O O . SER A 1 91 ? -4.294 -9.673 14.612 1.00 58.94 91 SER A O 1
ATOM 760 N N . ARG A 1 92 ? -5.591 -11.445 14.168 1.00 58.75 92 ARG A N 1
ATOM 761 C CA . ARG A 1 92 ? -4.517 -12.445 14.245 1.00 58.75 92 ARG A CA 1
ATOM 762 C C . ARG A 1 92 ? -3.934 -12.841 12.893 1.00 58.75 92 ARG A C 1
ATOM 764 O O . ARG A 1 92 ? -2.872 -13.455 12.864 1.00 58.75 92 ARG A O 1
ATOM 771 N N . ASP A 1 93 ? -4.577 -12.457 11.795 1.00 59.12 93 ASP A N 1
ATOM 772 C CA . ASP A 1 93 ? -4.180 -12.902 10.465 1.00 59.12 93 ASP A CA 1
ATOM 773 C C . ASP A 1 93 ? -3.446 -11.786 9.717 1.00 59.12 93 ASP A C 1
ATOM 775 O O . ASP A 1 93 ? -3.904 -10.641 9.644 1.00 59.12 93 ASP A O 1
ATOM 779 N N . LYS A 1 94 ? -2.299 -12.134 9.117 1.00 58.03 94 LYS A N 1
ATOM 780 C CA . LYS A 1 94 ? -1.639 -11.305 8.101 1.00 58.03 94 LYS A CA 1
ATOM 781 C C . LYS A 1 94 ? -2.531 -11.301 6.863 1.00 58.03 94 LYS A C 1
ATOM 783 O O . LYS A 1 94 ? -2.336 -12.096 5.951 1.00 58.03 94 LYS A O 1
ATOM 788 N N . ASN A 1 95 ? -3.532 -10.434 6.849 1.00 67.62 95 ASN A N 1
ATOM 789 C CA . ASN A 1 95 ? -4.431 -10.345 5.716 1.00 67.62 95 ASN A CA 1
ATOM 790 C C . ASN A 1 95 ? -3.788 -9.497 4.627 1.00 67.62 95 ASN A C 1
ATOM 792 O O . ASN A 1 95 ? -3.540 -8.302 4.801 1.00 67.62 95 ASN A O 1
ATOM 796 N N . ILE A 1 96 ? -3.483 -10.171 3.528 1.00 77.19 96 ILE A N 1
ATOM 797 C CA . ILE A 1 96 ? -2.883 -9.595 2.340 1.00 77.19 96 ILE A CA 1
ATOM 798 C C . ILE A 1 96 ? -3.958 -9.578 1.262 1.00 77.19 96 ILE A C 1
ATOM 800 O O . ILE A 1 96 ? -4.478 -10.625 0.879 1.00 77.19 96 ILE A O 1
ATOM 804 N N . ILE A 1 97 ? -4.291 -8.389 0.777 1.00 77.94 97 ILE A N 1
ATOM 805 C CA . ILE A 1 97 ? -5.142 -8.227 -0.399 1.00 77.94 97 ILE A CA 1
ATOM 806 C C . ILE A 1 97 ? -4.235 -8.260 -1.614 1.00 77.94 97 ILE A C 1
ATOM 808 O O . ILE A 1 97 ? -3.264 -7.510 -1.659 1.00 77.94 97 ILE A O 1
ATOM 812 N N . ARG A 1 98 ? -4.571 -9.096 -2.595 1.00 83.31 98 ARG A N 1
ATOM 813 C CA . ARG A 1 98 ? -3.870 -9.163 -3.877 1.00 83.31 98 ARG A CA 1
ATOM 814 C C . ARG A 1 98 ? -4.698 -8.485 -4.947 1.00 83.31 98 ARG A C 1
ATOM 816 O O . ARG A 1 98 ? -5.877 -8.788 -5.105 1.00 83.31 98 ARG A O 1
ATOM 823 N N . ILE A 1 99 ? -4.066 -7.589 -5.683 1.00 80.56 99 ILE A N 1
ATOM 824 C CA . ILE A 1 99 ? -4.680 -6.851 -6.777 1.00 80.56 99 ILE A CA 1
ATOM 825 C C . ILE A 1 99 ? -3.908 -7.216 -8.032 1.00 80.56 99 ILE A C 1
ATOM 827 O O . ILE A 1 99 ? -2.727 -6.885 -8.136 1.00 80.56 99 ILE A O 1
ATOM 831 N N . SER A 1 100 ? -4.557 -7.927 -8.955 1.00 82.12 100 SER A N 1
ATOM 832 C CA . SER A 1 100 ? -3.961 -8.241 -10.254 1.00 82.12 100 SER A CA 1
ATOM 833 C C . SER A 1 100 ? -3.573 -6.950 -10.965 1.00 82.12 100 SER A C 1
ATOM 835 O O . SER A 1 100 ? -4.337 -5.981 -10.952 1.00 82.12 100 SER A O 1
ATOM 837 N N . LYS A 1 101 ? -2.394 -6.931 -11.579 1.00 79.12 101 LYS A N 1
ATOM 838 C CA . LYS A 1 101 ? -1.886 -5.762 -12.298 1.00 79.12 101 LYS A CA 1
ATOM 839 C C . LYS A 1 101 ? -1.152 -6.164 -13.572 1.00 79.12 101 LYS A C 1
ATOM 841 O O . LYS A 1 101 ? -0.625 -7.266 -13.672 1.00 79.12 101 LYS A O 1
ATOM 846 N N . GLU A 1 102 ? -1.095 -5.230 -14.515 1.00 83.69 102 GLU A N 1
ATOM 847 C CA . GLU A 1 102 ? -0.457 -5.408 -15.830 1.00 83.69 102 GLU A CA 1
ATOM 848 C C . GLU A 1 102 ? 0.838 -4.588 -15.982 1.00 83.69 102 GLU A C 1
ATOM 850 O O . GLU A 1 102 ? 1.468 -4.594 -17.034 1.00 83.69 102 GLU A O 1
ATOM 855 N N . PHE A 1 103 ? 1.247 -3.865 -14.936 1.00 78.75 103 PHE A N 1
ATOM 856 C CA . PHE A 1 103 ? 2.396 -2.957 -14.947 1.00 78.75 103 PHE A CA 1
ATOM 857 C C . PHE A 1 103 ? 3.419 -3.334 -13.866 1.00 78.75 103 PHE A C 1
ATOM 859 O O . PHE A 1 103 ? 3.064 -3.835 -12.795 1.00 78.75 103 PHE A O 1
ATOM 866 N N . GLN A 1 104 ? 4.694 -3.060 -14.138 1.00 82.94 104 GLN A N 1
ATOM 867 C CA . GLN A 1 104 ? 5.843 -3.373 -13.280 1.00 82.94 104 GLN A CA 1
ATOM 868 C C . GLN A 1 104 ? 6.585 -2.099 -12.857 1.00 82.94 104 GLN A C 1
ATOM 870 O O . GLN A 1 104 ? 6.374 -1.034 -13.441 1.00 82.94 104 GLN A O 1
ATOM 875 N N . GLY A 1 105 ? 7.462 -2.213 -11.856 1.00 83.06 105 GLY A N 1
ATOM 876 C CA . GLY A 1 105 ? 8.334 -1.113 -11.435 1.00 83.06 105 GLY A CA 1
ATOM 877 C C . GLY A 1 105 ? 7.588 -0.052 -10.632 1.00 83.06 105 GLY A C 1
ATOM 878 O O . GLY A 1 105 ? 7.729 1.147 -10.887 1.00 83.06 105 GLY A O 1
ATOM 879 N N . ILE A 1 106 ? 6.755 -0.489 -9.685 1.00 84.31 106 ILE A N 1
ATOM 880 C CA . ILE A 1 106 ? 5.984 0.434 -8.857 1.00 84.31 106 ILE A CA 1
ATOM 881 C C . ILE A 1 106 ? 6.952 1.268 -8.013 1.00 84.31 106 ILE A C 1
ATOM 883 O O . ILE A 1 106 ? 7.730 0.754 -7.211 1.00 84.31 106 ILE A O 1
ATOM 887 N N . THR A 1 107 ? 6.885 2.586 -8.166 1.00 86.06 107 THR A N 1
ATOM 888 C CA . THR A 1 107 ? 7.677 3.521 -7.357 1.00 86.06 107 THR A CA 1
ATOM 889 C C . THR A 1 107 ? 6.923 3.947 -6.109 1.00 86.06 107 THR A C 1
ATOM 891 O O . THR A 1 107 ? 7.527 4.219 -5.073 1.00 86.06 107 THR A O 1
ATOM 894 N N . ARG A 1 108 ? 5.589 4.015 -6.187 1.00 85.94 108 ARG A N 1
ATOM 895 C CA . ARG A 1 108 ? 4.750 4.474 -5.082 1.00 85.94 108 ARG A CA 1
ATOM 896 C C . ARG A 1 108 ? 3.336 3.921 -5.172 1.00 85.94 108 ARG A C 1
ATOM 898 O O . ARG A 1 108 ? 2.735 3.885 -6.242 1.00 85.94 108 ARG A O 1
ATOM 905 N N . VAL A 1 109 ? 2.762 3.635 -4.008 1.00 86.50 109 VAL A N 1
ATOM 906 C CA . VAL A 1 109 ? 1.318 3.471 -3.818 1.00 86.50 109 VAL A CA 1
ATOM 907 C C . VAL A 1 109 ? 0.855 4.465 -2.763 1.00 86.50 109 VAL A C 1
ATOM 909 O O . VAL A 1 109 ? 1.477 4.616 -1.713 1.00 86.50 109 VAL A O 1
ATOM 912 N N . LYS A 1 110 ? -0.239 5.166 -3.044 1.00 88.56 110 LYS A N 1
ATOM 913 C CA . LYS A 1 110 ? -0.897 6.075 -2.101 1.00 88.56 110 LYS A CA 1
ATOM 914 C C . LYS A 1 110 ? -2.289 5.534 -1.845 1.00 88.56 110 LYS A C 1
ATOM 916 O O . LYS A 1 110 ? -3.048 5.325 -2.788 1.00 88.56 110 LYS A O 1
ATOM 921 N N . LEU A 1 111 ? -2.607 5.332 -0.575 1.00 86.69 111 LEU A N 1
ATOM 922 C CA . LEU A 1 111 ? -3.953 4.986 -0.139 1.00 86.69 111 LEU A CA 1
ATOM 923 C C . LEU A 1 111 ? -4.726 6.269 0.158 1.00 86.69 111 LEU A C 1
ATOM 925 O O . LEU A 1 111 ? -4.192 7.208 0.749 1.00 86.69 111 LEU A O 1
ATOM 929 N N . GLU A 1 112 ? -5.978 6.313 -0.272 1.00 86.94 112 GLU A N 1
ATOM 930 C CA . GLU A 1 112 ? -6.851 7.482 -0.189 1.00 86.94 112 GLU A CA 1
ATOM 931 C C . GLU A 1 112 ? -8.247 7.049 0.263 1.00 86.94 112 GLU A C 1
ATOM 933 O O . GLU A 1 112 ? -8.609 5.881 0.145 1.00 86.94 112 GLU A O 1
ATOM 938 N N . ASN A 1 113 ? -9.043 7.980 0.795 1.00 86.69 113 ASN A N 1
ATOM 939 C CA . ASN A 1 113 ? -10.415 7.706 1.252 1.00 86.69 113 ASN A CA 1
ATOM 940 C C . ASN A 1 113 ? -10.518 6.534 2.245 1.00 86.69 113 ASN A C 1
ATOM 942 O O . ASN A 1 113 ? -11.496 5.789 2.227 1.00 86.69 113 ASN A O 1
ATOM 946 N N . ILE A 1 114 ? -9.495 6.362 3.089 1.00 85.62 114 ILE A N 1
ATOM 947 C CA . ILE A 1 114 ? -9.433 5.258 4.044 1.00 85.62 114 ILE A CA 1
ATOM 948 C C . ILE A 1 114 ? -10.531 5.451 5.093 1.00 85.62 114 ILE A C 1
ATOM 950 O O . ILE A 1 114 ? -10.529 6.448 5.813 1.00 85.62 114 ILE A O 1
ATOM 954 N N . LYS A 1 115 ? -11.438 4.483 5.210 1.00 87.19 115 LYS A N 1
ATOM 955 C CA . LYS A 1 115 ? -12.373 4.356 6.332 1.00 87.19 115 LYS A CA 1
ATOM 956 C C . LYS A 1 115 ? -12.024 3.104 7.109 1.00 87.19 115 LYS A C 1
ATOM 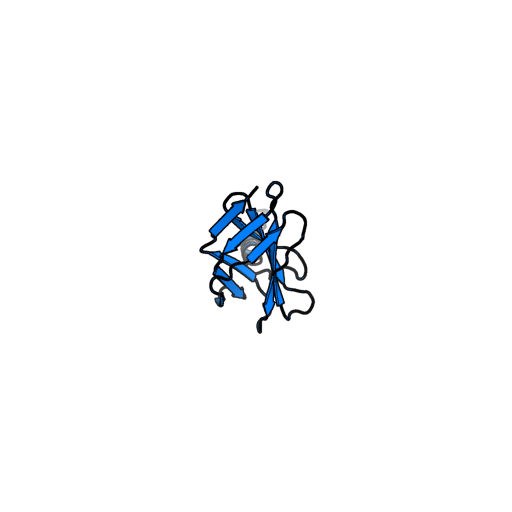958 O O . LYS A 1 115 ? -11.741 2.075 6.508 1.00 87.19 115 LYS A O 1
ATOM 963 N N . VAL A 1 116 ? -12.033 3.190 8.434 1.00 83.69 116 VAL A N 1
ATOM 964 C CA . VAL A 1 116 ? -11.727 2.061 9.320 1.00 83.69 116 VAL A CA 1
ATOM 965 C C . VAL A 1 116 ? -12.814 1.962 10.379 1.00 83.69 116 VAL A C 1
ATOM 967 O O . VAL A 1 116 ? -12.977 2.879 11.181 1.00 83.69 116 VAL A O 1
ATOM 970 N N . GLU A 1 117 ? -13.503 0.828 10.412 1.00 84.56 117 GLU A N 1
ATOM 971 C CA . GLU A 1 117 ? -14.467 0.463 11.444 1.00 84.56 117 GLU A CA 1
ATOM 972 C C . GLU A 1 117 ? -13.843 -0.600 12.344 1.00 84.56 117 GLU A C 1
ATOM 974 O O . GLU A 1 117 ? -13.397 -1.660 11.892 1.00 84.56 117 GLU A O 1
ATOM 979 N N . ARG A 1 118 ? -13.769 -0.279 13.634 1.00 76.69 118 ARG A N 1
ATOM 980 C CA . ARG A 1 118 ? -13.142 -1.109 14.658 1.00 76.69 118 ARG A CA 1
ATOM 981 C C . ARG A 1 118 ? -14.208 -1.709 15.535 1.00 76.69 118 ARG A C 1
ATOM 983 O O . ARG A 1 118 ? -15.158 -1.026 15.909 1.00 76.69 118 ARG A O 1
ATOM 990 N N . TYR A 1 119 ? -13.979 -2.948 15.923 1.00 75.25 119 TYR A N 1
ATOM 991 C CA . TYR A 1 119 ? -14.909 -3.648 16.771 1.00 75.25 119 TYR A CA 1
ATOM 992 C C . TYR A 1 119 ? -14.170 -4.567 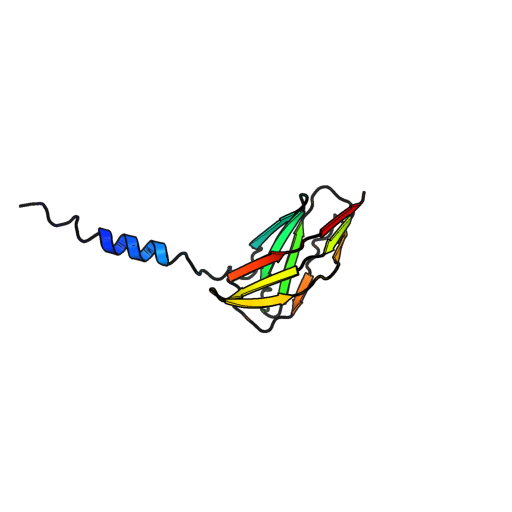17.745 1.00 75.25 119 TYR A C 1
ATOM 994 O O . TYR A 1 119 ? -13.155 -5.187 17.398 1.00 75.25 119 TYR A O 1
ATOM 1002 N N . SER A 1 120 ? -14.677 -4.587 18.974 1.00 68.06 120 SER A N 1
ATOM 1003 C CA . SER A 1 120 ? -14.117 -5.303 20.122 1.00 68.06 120 SER A CA 1
ATOM 1004 C C . SER A 1 120 ? -14.555 -6.758 20.148 1.00 68.06 120 SER A C 1
ATOM 1006 O O . SER A 1 120 ? -15.758 -7.011 19.932 1.00 68.06 120 SER A O 1
#

Secondary structure (DSSP, 8-state):
----SSSSSHHHHHHHGGGGS--PPPTTSPEEEEEETTEEEEEEE-TTSSEEEEEEE-SS-SEEEEEEEEEEEETTEEEEEEEEEEEEEETTS--EEEEE-S---EEEEEEEEEEEEEE-

pLDDT: mean 74.0, std 14.18, range [41.12, 90.25]